Protein AF-A0A0C9SP28-F1 (afdb_monomer)

Sequence (113 aa):
MKYHAARTALVSLSPLLDKEDWGLVLQPLKEEHIKAMKDLFEKETEGRKMLSWIWKTPSVTSNNGSKGNEDLHDSLHTKWCKARAHKLHWEEEVELLDKEQRHILVFLNWQAS

Secondary structure (DSSP, 8-state):
-HHHHHHHHHHHHHHHHT--THHHHS----GGG---HHHHHHHS-TT-----GGG--TTTSSS--TTHHHHHHHHHHHHHHHHHHHHHHHHHHHHHHHHHHHHHHHHHHHHT-

Structure (mmCIF, N/CA/C/O backbone):
data_AF-A0A0C9SP28-F1
#
_entry.id   AF-A0A0C9SP28-F1
#
loop_
_atom_site.group_PDB
_atom_site.id
_atom_site.type_symbol
_atom_site.label_atom_id
_atom_site.label_alt_id
_atom_site.label_comp_id
_atom_site.label_asym_id
_atom_site.label_entity_id
_atom_site.label_seq_id
_atom_site.pdbx_PDB_ins_code
_atom_site.Cartn_x
_atom_site.Cartn_y
_atom_site.Cartn_z
_atom_site.occupancy
_atom_site.B_iso_or_equiv
_atom_site.auth_seq_id
_atom_site.auth_comp_id
_atom_site.auth_asym_id
_atom_site.auth_atom_id
_atom_site.pdbx_PDB_model_num
ATOM 1 N N . MET A 1 1 ? 2.592 -12.314 -3.701 1.00 58.41 1 MET A N 1
ATOM 2 C CA . MET A 1 1 ? 2.005 -13.446 -4.461 1.00 58.41 1 MET A CA 1
ATOM 3 C C . MET A 1 1 ? 1.203 -13.038 -5.703 1.00 58.41 1 MET A C 1
ATOM 5 O O . MET A 1 1 ? 1.448 -13.614 -6.753 1.00 58.41 1 MET A O 1
ATOM 9 N N . LYS A 1 2 ? 0.294 -12.048 -5.650 1.00 78.06 2 LYS A N 1
ATOM 10 C CA . LYS A 1 2 ? -0.620 -11.732 -6.776 1.00 78.06 2 LYS A CA 1
ATOM 11 C C . LYS A 1 2 ? 0.073 -11.329 -8.096 1.00 78.06 2 LYS A C 1
ATOM 13 O O . LYS A 1 2 ? -0.333 -11.795 -9.153 1.00 78.06 2 LYS A O 1
ATOM 18 N N . TYR A 1 3 ? 1.142 -10.528 -8.039 1.00 82.38 3 TYR A N 1
ATOM 19 C CA . TYR A 1 3 ? 1.871 -10.082 -9.240 1.00 82.38 3 TYR A CA 1
ATOM 20 C C . TYR A 1 3 ? 2.559 -11.231 -9.993 1.00 82.38 3 TYR A C 1
ATOM 22 O O . TYR A 1 3 ? 2.436 -11.332 -11.209 1.00 82.38 3 TYR A O 1
ATOM 30 N N . HIS A 1 4 ? 3.253 -12.118 -9.275 1.00 82.19 4 HIS A N 1
ATOM 31 C CA . HIS A 1 4 ? 3.969 -13.239 -9.889 1.00 82.19 4 HIS A CA 1
ATOM 32 C C . HIS A 1 4 ? 3.020 -14.183 -10.623 1.00 82.19 4 HIS A C 1
ATOM 34 O O . HIS A 1 4 ? 3.287 -14.527 -11.765 1.00 82.19 4 HIS A O 1
ATOM 40 N N . ALA A 1 5 ? 1.885 -14.526 -10.009 1.00 84.31 5 ALA A N 1
ATOM 41 C CA . ALA A 1 5 ? 0.875 -15.371 -10.640 1.00 84.31 5 ALA A CA 1
ATOM 42 C C . ALA A 1 5 ? 0.300 -14.731 -11.918 1.00 84.31 5 ALA A C 1
ATOM 44 O O . ALA A 1 5 ? 0.227 -15.385 -12.956 1.00 84.31 5 ALA A O 1
ATOM 45 N N . ALA A 1 6 ? -0.040 -13.438 -11.865 1.00 85.69 6 ALA A N 1
ATOM 46 C CA . ALA A 1 6 ? -0.533 -12.702 -13.029 1.00 85.69 6 ALA A CA 1
ATOM 47 C C . ALA A 1 6 ? 0.518 -12.616 -14.149 1.00 85.69 6 ALA A C 1
ATOM 49 O O . ALA A 1 6 ? 0.189 -12.786 -15.321 1.00 85.69 6 ALA A O 1
ATOM 50 N N . ARG A 1 7 ? 1.794 -12.410 -13.799 1.00 84.94 7 ARG A N 1
ATOM 51 C CA . ARG A 1 7 ? 2.900 -12.406 -14.761 1.00 84.94 7 ARG A CA 1
ATOM 52 C C . ARG A 1 7 ? 3.085 -13.773 -15.411 1.00 84.94 7 ARG A C 1
ATOM 54 O O . ARG A 1 7 ? 3.242 -13.830 -16.621 1.00 84.94 7 ARG A O 1
ATOM 61 N N . THR A 1 8 ? 3.057 -14.856 -14.639 1.00 87.06 8 THR A N 1
ATOM 62 C CA . THR A 1 8 ? 3.174 -16.217 -15.180 1.00 87.06 8 THR A CA 1
ATOM 63 C C . THR A 1 8 ? 2.046 -16.520 -16.163 1.00 87.06 8 THR A C 1
ATOM 65 O O . THR A 1 8 ? 2.312 -17.036 -17.244 1.00 87.06 8 THR A O 1
ATOM 68 N N . ALA A 1 9 ? 0.811 -16.123 -15.839 1.00 88.00 9 ALA A N 1
ATOM 69 C CA . ALA A 1 9 ? -0.314 -16.237 -16.763 1.00 88.00 9 ALA A CA 1
ATOM 70 C C . ALA A 1 9 ? -0.112 -15.385 -18.030 1.00 88.00 9 ALA A C 1
ATOM 72 O O . ALA A 1 9 ? -0.405 -15.839 -19.131 1.00 88.00 9 ALA A O 1
ATOM 73 N N . LEU A 1 10 ? 0.435 -14.171 -17.908 1.00 86.12 10 LEU A N 1
ATOM 74 C CA . LEU A 1 10 ? 0.761 -13.338 -19.069 1.00 86.12 10 LEU A CA 1
ATOM 75 C C . LEU A 1 10 ? 1.850 -13.955 -19.950 1.00 86.12 10 LEU A C 1
ATOM 77 O O . LEU A 1 10 ? 1.698 -13.918 -21.160 1.00 86.12 10 LEU A O 1
ATOM 81 N N . VAL A 1 11 ? 2.890 -14.574 -19.378 1.00 88.12 11 VAL A N 1
ATOM 82 C CA . VAL A 1 11 ? 3.924 -15.291 -20.152 1.00 88.12 11 VAL A CA 1
ATOM 83 C C . VAL A 1 11 ? 3.306 -16.421 -20.978 1.00 88.12 11 VAL A C 1
ATOM 85 O O . VAL A 1 11 ? 3.686 -16.615 -22.128 1.00 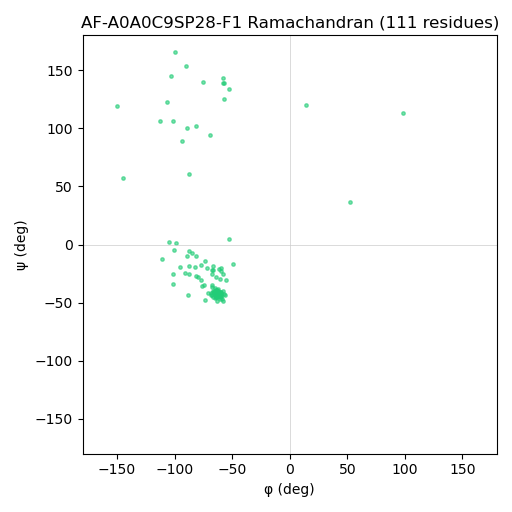88.12 11 VAL A O 1
ATOM 88 N N . SER A 1 12 ? 2.351 -17.168 -20.413 1.00 88.56 12 SER A N 1
ATOM 89 C CA . SER A 1 12 ? 1.712 -18.277 -21.129 1.00 88.56 12 SER A CA 1
ATOM 90 C C . SER A 1 12 ? 0.678 -17.813 -22.155 1.00 88.56 12 SER A C 1
ATOM 92 O O . SER A 1 12 ? 0.464 -18.488 -23.156 1.00 88.56 12 SER A O 1
ATOM 94 N N . LEU A 1 13 ? 0.015 -16.682 -21.902 1.00 88.00 13 LEU A N 1
ATOM 95 C CA . LEU A 1 13 ? -1.053 -16.157 -22.754 1.00 88.00 13 LEU A CA 1
ATOM 96 C C . LEU A 1 13 ? -0.545 -15.190 -23.832 1.00 88.00 13 LEU A C 1
ATOM 98 O O . LEU A 1 13 ? -1.194 -15.046 -24.861 1.00 88.00 13 LEU A O 1
ATOM 102 N N . SER A 1 14 ? 0.604 -14.538 -23.644 1.00 84.81 14 SER A N 1
ATOM 103 C CA . SER A 1 14 ? 1.129 -13.559 -24.597 1.00 84.81 14 SER A CA 1
ATOM 104 C C . SER A 1 14 ? 1.351 -14.069 -26.021 1.00 84.81 14 SER A C 1
ATOM 106 O O . SER A 1 14 ? 0.941 -13.346 -26.928 1.00 84.81 14 SER A O 1
ATOM 108 N N . PRO A 1 15 ? 1.911 -15.278 -26.266 1.00 84.12 15 PRO A N 1
ATOM 109 C CA . PRO A 1 15 ? 2.034 -15.789 -27.633 1.00 84.12 15 PRO A CA 1
ATOM 110 C C . PRO A 1 15 ? 0.672 -16.085 -28.281 1.00 84.12 15 PRO A C 1
ATOM 112 O O . PRO A 1 15 ? 0.583 -16.184 -29.496 1.00 84.12 15 PRO A O 1
ATOM 115 N N . LEU A 1 16 ? -0.396 -16.219 -27.486 1.00 83.94 16 LEU A N 1
ATOM 116 C CA . LEU A 1 16 ? -1.755 -16.456 -27.975 1.00 83.94 16 LEU A CA 1
ATOM 117 C C . LEU A 1 16 ? -2.506 -15.152 -28.289 1.00 83.94 16 LEU A C 1
ATOM 119 O O . LEU A 1 16 ? -3.449 -15.155 -29.074 1.00 83.94 16 LEU A O 1
ATOM 123 N N . LEU A 1 17 ? -2.117 -14.050 -27.641 1.00 80.44 17 LEU A N 1
ATOM 124 C CA . LEU A 1 17 ? -2.742 -12.732 -27.784 1.00 80.44 17 LEU A CA 1
ATOM 125 C C . LEU A 1 17 ? -1.998 -11.793 -28.746 1.00 80.44 17 LEU A C 1
ATOM 127 O O . LEU A 1 17 ? -2.429 -10.649 -28.879 1.00 80.44 17 LEU A O 1
ATOM 131 N N . ASP A 1 18 ? -0.902 -12.244 -29.364 1.00 79.19 18 ASP A N 1
ATOM 132 C CA . ASP A 1 18 ? -0.049 -11.444 -30.262 1.00 79.19 18 ASP A CA 1
ATOM 133 C C . ASP A 1 18 ? 0.396 -10.110 -29.626 1.00 79.19 18 ASP A C 1
ATOM 135 O O . ASP A 1 18 ? 0.431 -9.044 -30.238 1.00 79.19 18 ASP A O 1
ATOM 139 N N . LYS A 1 19 ? 0.662 -10.151 -28.314 1.00 72.56 19 LYS A N 1
ATOM 140 C CA . LYS A 1 19 ? 1.158 -9.012 -27.535 1.00 72.56 19 LYS A CA 1
ATOM 141 C C . LYS A 1 19 ? 2.575 -9.321 -27.093 1.00 72.56 19 LYS A C 1
ATOM 143 O O . LYS A 1 19 ? 2.765 -10.092 -26.155 1.00 72.56 19 LYS A O 1
ATOM 148 N N . GLU A 1 20 ? 3.556 -8.684 -27.716 1.00 71.69 20 GLU A N 1
ATOM 149 C CA . GLU A 1 20 ? 4.979 -8.917 -27.427 1.00 71.69 20 GLU A CA 1
ATOM 150 C C . GLU A 1 20 ? 5.590 -7.821 -26.531 1.00 71.69 20 GLU A C 1
ATOM 152 O O . GLU A 1 20 ? 6.474 -8.088 -25.717 1.00 71.69 20 GLU A O 1
ATOM 157 N N . ASP A 1 21 ? 5.029 -6.608 -26.549 1.00 70.31 21 ASP A N 1
ATOM 158 C CA . ASP A 1 21 ? 5.651 -5.429 -25.920 1.00 70.31 21 ASP A CA 1
ATOM 159 C C . ASP A 1 21 ? 5.441 -5.302 -24.402 1.00 70.31 21 ASP A C 1
ATOM 161 O O . ASP A 1 21 ? 6.069 -4.480 -23.726 1.00 70.31 21 ASP A O 1
ATOM 165 N N . TRP A 1 22 ? 4.569 -6.119 -23.809 1.00 76.94 22 TRP A N 1
ATOM 166 C CA . TRP A 1 22 ? 4.259 -6.033 -22.374 1.00 76.94 22 TRP A CA 1
ATOM 167 C C . TRP A 1 22 ? 5.458 -6.405 -21.486 1.00 76.94 22 TRP A C 1
ATOM 169 O O . TRP A 1 22 ? 5.508 -5.981 -20.329 1.00 76.94 22 TRP A O 1
ATOM 179 N N . GLY A 1 23 ? 6.431 -7.157 -22.015 1.00 73.75 23 GLY A N 1
ATOM 180 C CA . GLY A 1 23 ? 7.654 -7.540 -21.306 1.00 73.75 23 GLY A CA 1
ATOM 181 C C . GLY A 1 23 ? 8.598 -6.368 -21.012 1.00 73.75 23 GLY A C 1
ATOM 182 O O . GLY A 1 23 ? 9.391 -6.447 -20.073 1.00 73.75 23 GLY A O 1
ATOM 183 N N . LEU A 1 24 ? 8.484 -5.266 -21.764 1.00 71.81 24 LEU A N 1
ATOM 184 C CA . LEU A 1 24 ? 9.253 -4.038 -21.537 1.00 71.81 24 LEU A CA 1
ATOM 185 C C . LEU A 1 24 ? 8.710 -3.240 -20.346 1.00 71.81 24 LEU A C 1
ATOM 187 O O . LEU A 1 24 ? 9.478 -2.653 -19.586 1.00 71.81 24 LEU A O 1
ATOM 191 N N . VAL A 1 25 ? 7.386 -3.249 -20.173 1.00 71.56 25 VAL A N 1
ATOM 192 C CA . VAL A 1 25 ? 6.676 -2.486 -19.133 1.00 71.56 25 VAL A CA 1
ATOM 193 C C . VAL A 1 25 ? 6.573 -3.278 -17.835 1.00 71.56 25 VAL A C 1
ATOM 195 O O . VAL A 1 25 ? 6.777 -2.753 -16.744 1.00 71.56 25 VAL A O 1
ATOM 198 N N . LEU A 1 26 ? 6.251 -4.562 -17.941 1.00 77.75 26 LEU A N 1
ATOM 199 C CA . LEU A 1 26 ? 6.173 -5.470 -16.814 1.00 77.75 26 LEU A CA 1
ATOM 200 C C . LEU A 1 26 ? 7.463 -6.288 -16.838 1.00 77.75 26 LEU A C 1
ATOM 202 O O . LEU A 1 26 ? 7.591 -7.192 -17.663 1.00 77.75 26 LEU A O 1
ATOM 206 N N . GLN A 1 27 ? 8.394 -6.026 -15.921 1.00 80.56 27 GLN A N 1
ATOM 207 C CA . GLN A 1 27 ? 9.619 -6.821 -15.759 1.00 80.56 27 GLN A CA 1
ATOM 208 C C . GLN A 1 27 ? 9.493 -7.827 -14.598 1.00 80.56 27 GLN A C 1
ATOM 210 O O . GLN A 1 27 ? 8.567 -7.743 -13.790 1.00 80.56 27 GLN A O 1
ATOM 215 N N . PRO A 1 28 ? 10.384 -8.827 -14.485 1.00 82.06 28 PRO A N 1
ATOM 216 C CA . PRO A 1 28 ? 10.404 -9.712 -13.325 1.00 82.06 28 PRO A CA 1
ATOM 217 C C . PRO A 1 28 ? 10.576 -8.926 -12.014 1.00 82.06 28 PRO A C 1
ATOM 219 O O . PRO A 1 28 ? 11.523 -8.153 -11.834 1.00 82.06 28 PRO A O 1
ATOM 222 N N . LEU A 1 29 ? 9.649 -9.133 -11.077 1.00 80.44 29 LEU A N 1
ATOM 223 C CA . LEU A 1 29 ? 9.728 -8.543 -9.746 1.00 80.44 29 LEU A CA 1
ATOM 224 C C . LEU A 1 29 ? 10.661 -9.399 -8.893 1.00 80.44 29 LEU A C 1
ATOM 226 O O . LEU A 1 29 ? 10.287 -10.476 -8.448 1.00 80.44 29 LEU A O 1
ATOM 230 N N . LYS A 1 30 ? 11.893 -8.946 -8.699 1.00 78.12 30 LYS A N 1
ATOM 231 C CA . LYS A 1 30 ? 12.805 -9.533 -7.724 1.00 78.12 30 LYS A CA 1
ATOM 232 C C . LYS A 1 30 ? 12.630 -8.820 -6.389 1.00 78.12 30 LYS A C 1
ATOM 234 O O . LYS A 1 30 ? 12.268 -7.646 -6.360 1.00 78.12 30 LYS A O 1
ATOM 239 N N . GLU A 1 31 ? 12.930 -9.506 -5.296 1.00 69.38 31 GLU A N 1
ATOM 240 C CA . GLU A 1 31 ? 12.810 -8.950 -3.943 1.00 69.38 31 GLU A CA 1
ATOM 241 C C . GLU A 1 31 ? 13.711 -7.722 -3.739 1.00 69.38 31 GLU A C 1
ATOM 243 O O . GLU A 1 31 ? 13.325 -6.759 -3.086 1.00 69.38 31 GLU A O 1
ATOM 248 N N . GLU A 1 32 ? 14.845 -7.674 -4.444 1.00 67.81 32 GLU A N 1
ATOM 249 C CA . GLU A 1 32 ? 15.740 -6.512 -4.495 1.00 67.81 32 GLU A CA 1
ATOM 250 C C . GLU A 1 32 ? 15.105 -5.238 -5.080 1.00 67.81 32 GLU A C 1
ATOM 252 O O . GLU A 1 32 ? 15.599 -4.144 -4.807 1.00 67.81 32 GLU A O 1
ATOM 257 N N . HIS A 1 33 ? 14.024 -5.367 -5.859 1.00 69.31 33 HIS A N 1
ATOM 258 C CA . HIS A 1 33 ? 13.264 -4.245 -6.418 1.00 69.31 33 HIS A CA 1
ATOM 259 C C . HIS A 1 33 ? 12.167 -3.747 -5.468 1.00 69.31 33 HIS A C 1
ATOM 261 O O . HIS A 1 33 ? 11.679 -2.630 -5.630 1.00 69.31 33 HIS A O 1
ATOM 267 N N . ILE A 1 34 ? 11.772 -4.556 -4.479 1.00 68.81 34 ILE A N 1
ATOM 268 C CA . ILE A 1 34 ? 10.788 -4.192 -3.452 1.00 68.81 34 ILE A CA 1
ATOM 269 C C . ILE A 1 34 ? 11.536 -3.515 -2.303 1.00 68.81 34 ILE A C 1
ATOM 271 O O . ILE A 1 34 ? 11.566 -3.988 -1.171 1.00 68.81 34 ILE A O 1
ATOM 275 N N . LYS A 1 35 ? 12.197 -2.405 -2.612 1.00 67.38 35 LYS A N 1
ATOM 276 C CA . LYS A 1 35 ? 12.835 -1.562 -1.605 1.00 67.38 35 LYS A CA 1
ATOM 277 C C . LYS A 1 35 ? 11.980 -0.339 -1.365 1.00 67.38 35 LYS A C 1
ATOM 279 O O . LYS A 1 35 ? 11.355 0.186 -2.293 1.00 67.38 35 LYS A O 1
ATOM 284 N N . ALA A 1 36 ? 11.956 0.116 -0.115 1.00 59.16 36 ALA A N 1
ATOM 285 C CA . ALA A 1 36 ? 11.394 1.419 0.168 1.00 59.16 36 ALA A CA 1
ATOM 286 C C . ALA A 1 36 ? 12.176 2.446 -0.654 1.00 59.16 36 ALA A C 1
ATOM 288 O O . ALA A 1 36 ? 13.397 2.366 -0.769 1.00 59.16 36 ALA A O 1
ATOM 289 N N . MET A 1 37 ? 11.475 3.415 -1.233 1.00 55.41 37 MET A N 1
ATOM 290 C CA . MET A 1 37 ? 12.104 4.458 -2.044 1.00 55.41 37 MET A CA 1
ATOM 291 C C . MET A 1 37 ? 13.211 5.195 -1.259 1.00 55.41 37 MET A C 1
ATOM 293 O O . MET A 1 37 ? 14.233 5.559 -1.828 1.00 55.41 37 MET A O 1
ATOM 297 N N . LYS A 1 38 ? 13.063 5.289 0.070 1.00 55.56 38 LYS A N 1
ATOM 298 C CA . LYS A 1 38 ? 14.072 5.785 1.017 1.00 55.56 38 LYS A CA 1
ATOM 299 C C . LYS A 1 38 ? 15.400 5.004 0.978 1.00 55.56 38 LYS A C 1
ATOM 301 O O . LYS A 1 38 ? 16.459 5.623 0.991 1.00 55.56 38 LYS A O 1
ATOM 306 N N . ASP A 1 39 ? 15.357 3.679 0.842 1.00 55.62 39 ASP A N 1
ATOM 307 C CA . ASP A 1 39 ? 16.552 2.819 0.829 1.00 55.62 39 ASP A CA 1
ATOM 308 C C . ASP A 1 39 ? 17.374 2.964 -0.462 1.00 55.62 39 ASP A C 1
ATOM 310 O O . ASP A 1 39 ? 18.552 2.604 -0.486 1.00 55.62 39 ASP A O 1
ATOM 314 N N . LEU A 1 40 ? 16.768 3.479 -1.542 1.00 55.91 40 LEU A N 1
ATOM 315 C CA . LEU A 1 40 ? 17.493 3.851 -2.762 1.00 55.91 40 LEU A CA 1
ATOM 316 C C . LEU A 1 40 ? 18.282 5.151 -2.578 1.00 55.91 40 LEU A C 1
ATOM 318 O O . LEU A 1 40 ? 19.372 5.286 -3.124 1.00 55.91 40 LEU A O 1
ATOM 322 N N . PHE A 1 41 ? 17.750 6.094 -1.800 1.00 52.47 41 PHE A N 1
ATOM 323 C CA . PHE A 1 41 ? 18.384 7.394 -1.584 1.00 52.47 41 PHE A CA 1
ATOM 324 C C . PHE A 1 41 ? 19.516 7.356 -0.554 1.00 52.47 41 PHE A C 1
ATOM 326 O O . PHE A 1 41 ? 20.440 8.154 -0.656 1.00 52.47 41 PHE A O 1
ATOM 333 N N . GLU A 1 42 ? 19.482 6.433 0.410 1.00 52.12 42 GLU A N 1
ATOM 334 C CA . GLU A 1 42 ? 20.515 6.347 1.455 1.00 52.12 42 GLU A CA 1
ATOM 335 C C . GLU A 1 42 ? 21.783 5.589 1.021 1.00 52.12 42 GLU A C 1
ATOM 337 O O . GLU A 1 42 ? 22.829 5.752 1.646 1.00 52.12 42 GLU A O 1
ATOM 342 N N . LYS A 1 43 ? 21.721 4.757 -0.030 1.00 52.44 43 LYS A N 1
ATOM 343 C CA . LYS A 1 43 ? 22.834 3.865 -0.418 1.00 52.44 43 LYS A CA 1
ATOM 344 C C . LYS A 1 43 ? 23.551 4.213 -1.723 1.00 52.44 43 LYS A C 1
ATOM 346 O O . LYS A 1 43 ? 24.623 3.659 -1.957 1.00 52.44 43 LYS A O 1
ATOM 351 N N . GLU A 1 44 ? 23.016 5.099 -2.561 1.00 51.62 44 GLU A N 1
ATOM 352 C CA . GLU A 1 44 ? 23.632 5.435 -3.852 1.00 51.62 44 GLU A CA 1
ATOM 353 C C . GLU A 1 44 ? 24.274 6.827 -3.834 1.00 51.62 44 GLU A C 1
ATOM 355 O O . GLU A 1 44 ? 23.630 7.840 -3.567 1.00 51.62 44 GLU A O 1
ATOM 360 N N . THR A 1 45 ? 25.576 6.865 -4.133 1.00 48.78 45 THR A N 1
ATOM 361 C CA . THR A 1 45 ? 26.377 8.083 -4.295 1.00 48.78 45 THR A CA 1
ATOM 362 C C . THR A 1 45 ? 25.745 8.969 -5.373 1.00 48.78 45 THR A C 1
ATOM 364 O O . THR A 1 45 ? 25.301 8.470 -6.408 1.00 48.78 45 THR A O 1
ATOM 367 N N . GLU A 1 46 ? 25.718 10.281 -5.137 1.00 51.81 46 GLU A N 1
ATOM 368 C CA . GLU A 1 46 ? 24.870 11.294 -5.795 1.00 51.81 46 GLU A CA 1
ATOM 369 C C . GLU A 1 46 ? 24.835 11.286 -7.341 1.00 51.81 46 GLU A C 1
ATOM 371 O O . GLU A 1 46 ? 23.904 11.830 -7.929 1.00 51.81 46 GLU A O 1
ATOM 376 N N . GLY A 1 47 ? 25.786 10.631 -8.016 1.00 47.75 47 GLY A N 1
ATOM 377 C CA . GLY A 1 47 ? 25.853 10.524 -9.476 1.00 47.75 47 GLY A CA 1
ATOM 378 C C . GLY A 1 47 ? 25.116 9.341 -10.123 1.00 47.75 47 GLY A C 1
ATOM 379 O O . GLY A 1 47 ? 25.017 9.311 -11.349 1.00 47.75 47 GLY A O 1
ATOM 380 N N . ARG A 1 48 ? 24.612 8.347 -9.371 1.00 50.34 48 ARG A N 1
ATOM 381 C CA . ARG A 1 48 ? 24.011 7.139 -9.979 1.00 50.34 48 ARG A CA 1
ATOM 382 C C . ARG A 1 48 ? 22.820 6.587 -9.195 1.00 50.34 48 ARG A C 1
ATOM 384 O O . ARG A 1 48 ? 22.810 5.423 -8.826 1.00 50.34 48 ARG A O 1
ATOM 391 N N . LYS A 1 49 ? 21.803 7.424 -8.983 1.00 56.19 49 LYS A N 1
ATOM 392 C CA . LYS A 1 49 ? 20.505 7.012 -8.426 1.00 56.19 49 LYS A CA 1
ATOM 393 C C . LYS A 1 49 ? 19.753 6.139 -9.447 1.00 56.19 49 LYS A C 1
ATOM 395 O O . LYS A 1 49 ? 19.094 6.668 -10.345 1.00 56.19 49 LYS A O 1
ATOM 400 N N . MET A 1 50 ? 19.865 4.813 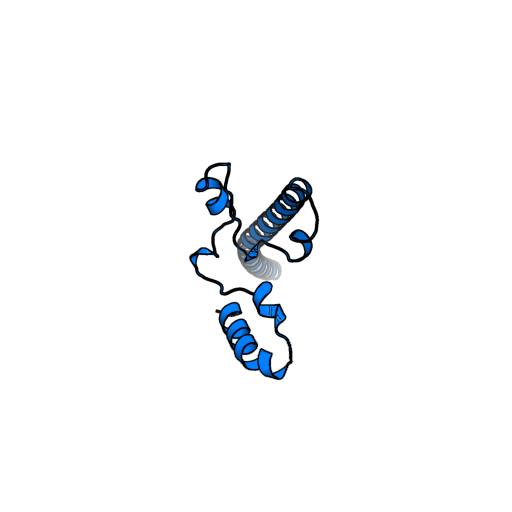-9.385 1.00 55.53 50 MET A N 1
ATOM 401 C CA . MET A 1 50 ? 19.132 3.900 -10.269 1.00 55.53 50 MET A CA 1
ATOM 402 C C . MET A 1 50 ? 17.825 3.460 -9.610 1.00 55.53 50 MET A C 1
ATOM 404 O O . MET A 1 50 ? 17.730 2.416 -8.969 1.00 55.53 50 MET A O 1
ATOM 408 N N . LEU A 1 51 ? 16.769 4.248 -9.838 1.00 62.31 51 LEU A N 1
ATOM 409 C CA . LEU A 1 51 ? 15.406 3.889 -9.447 1.00 62.31 51 LEU A CA 1
ATOM 410 C C . LEU A 1 51 ? 15.016 2.507 -9.990 1.00 62.31 51 LEU A C 1
ATOM 412 O O . LEU A 1 51 ? 15.232 2.199 -11.168 1.00 62.31 51 LEU A O 1
ATOM 416 N N . SER A 1 52 ? 14.415 1.678 -9.130 1.00 67.25 52 SER A N 1
ATOM 417 C CA . SER A 1 52 ? 13.872 0.377 -9.537 1.00 67.25 52 SER A CA 1
ATOM 418 C C . SER A 1 52 ? 12.829 0.569 -10.639 1.00 67.25 52 SER A C 1
ATOM 420 O O . SER A 1 52 ? 12.068 1.534 -10.622 1.00 67.25 52 SER A O 1
ATOM 422 N N . TRP A 1 53 ? 12.775 -0.353 -11.603 1.00 71.31 53 TRP A N 1
ATOM 423 C CA . TRP A 1 53 ? 11.906 -0.241 -12.784 1.00 71.31 53 TRP A CA 1
ATOM 424 C C . TRP A 1 53 ? 10.416 -0.094 -12.443 1.00 71.31 53 TRP A C 1
ATOM 426 O O . TRP A 1 53 ? 9.688 0.528 -13.205 1.00 71.31 53 TRP A O 1
ATOM 436 N N . ILE A 1 54 ? 9.977 -0.584 -11.277 1.00 72.75 54 ILE A N 1
ATOM 437 C CA . ILE A 1 54 ? 8.604 -0.412 -10.772 1.00 72.75 54 ILE A CA 1
ATOM 438 C C . ILE A 1 54 ? 8.206 1.064 -10.599 1.00 72.75 54 ILE A C 1
ATOM 440 O O . ILE A 1 54 ? 7.022 1.382 -10.569 1.00 72.75 54 ILE A O 1
ATOM 444 N N . TRP A 1 55 ? 9.194 1.956 -10.503 1.00 70.25 55 TRP A N 1
ATOM 445 C CA . TRP A 1 55 ? 9.024 3.403 -10.397 1.00 70.25 55 TRP A CA 1
ATOM 446 C C . TRP A 1 55 ? 9.251 4.127 -11.732 1.00 70.25 55 TRP A C 1
ATOM 448 O O . TRP A 1 55 ? 9.042 5.334 -11.816 1.00 70.25 55 TRP A O 1
ATOM 458 N N . LYS A 1 56 ? 9.665 3.412 -12.787 1.00 64.88 56 LYS A N 1
ATOM 459 C CA . LYS A 1 56 ? 9.844 3.965 -14.134 1.00 64.88 56 LYS A CA 1
ATOM 460 C C . LYS A 1 56 ? 8.522 3.841 -14.888 1.00 64.88 56 LYS A C 1
ATOM 462 O O . LYS A 1 56 ? 8.171 2.770 -15.372 1.00 64.88 56 LYS A O 1
ATOM 467 N N . THR A 1 57 ? 7.763 4.929 -14.977 1.00 54.84 57 THR A N 1
ATOM 468 C CA . THR A 1 57 ? 6.541 4.952 -15.790 1.00 54.84 57 THR A CA 1
ATOM 469 C C . THR A 1 57 ? 6.895 5.050 -17.287 1.00 54.84 57 THR A C 1
ATOM 471 O O . THR A 1 57 ? 7.788 5.817 -17.649 1.00 54.84 57 THR A O 1
ATOM 474 N N . PRO A 1 58 ? 6.200 4.331 -18.196 1.00 54.28 58 PRO A N 1
ATOM 475 C CA . PRO A 1 58 ? 6.504 4.348 -19.637 1.00 54.28 58 PRO A CA 1
ATOM 476 C C . PRO A 1 58 ? 6.412 5.735 -20.295 1.00 54.28 58 PRO A C 1
ATOM 478 O O . PRO A 1 58 ? 7.047 5.985 -21.313 1.00 54.28 58 PRO A O 1
ATOM 481 N N . SER A 1 59 ? 5.651 6.663 -19.704 1.00 49.59 59 SER A N 1
ATOM 482 C CA . SER A 1 59 ? 5.511 8.033 -20.215 1.00 49.59 59 SER A CA 1
ATOM 483 C C . SER A 1 59 ? 6.751 8.909 -19.984 1.00 49.59 59 SER A C 1
ATOM 485 O O . SER A 1 59 ? 6.848 9.982 -20.571 1.00 49.59 59 SER A O 1
ATOM 487 N N . VAL A 1 60 ? 7.682 8.479 -19.126 1.00 48.19 60 VAL A N 1
ATOM 488 C CA . VAL A 1 60 ? 8.839 9.271 -18.668 1.00 48.19 60 VAL A CA 1
ATOM 489 C C . VAL A 1 60 ? 10.104 9.000 -19.490 1.00 48.19 60 VAL A C 1
ATOM 491 O O . VAL A 1 60 ? 11.013 9.824 -19.526 1.00 48.19 60 VAL A O 1
ATOM 494 N N . THR A 1 61 ? 10.179 7.881 -20.213 1.00 48.06 61 THR A N 1
ATOM 495 C CA . THR A 1 61 ? 11.378 7.523 -20.992 1.00 48.06 61 THR A CA 1
ATOM 496 C C . THR A 1 61 ? 11.406 8.103 -22.406 1.00 48.06 61 THR A C 1
ATOM 498 O O . THR A 1 61 ? 12.415 7.944 -23.086 1.00 48.06 61 THR A O 1
ATOM 501 N N . SER A 1 62 ? 10.339 8.773 -22.862 1.00 44.91 62 SER A N 1
ATOM 502 C CA . SER A 1 62 ? 10.213 9.200 -24.265 1.00 44.91 62 SER A CA 1
ATOM 503 C C . SER A 1 62 ? 10.440 10.692 -24.538 1.00 44.91 62 SER A C 1
ATOM 505 O O . SER A 1 62 ? 10.316 11.089 -25.694 1.00 44.91 62 SER A O 1
ATOM 507 N N . ASN A 1 63 ? 10.772 11.544 -23.561 1.00 40.00 63 ASN A N 1
ATOM 508 C CA . ASN A 1 63 ? 11.058 12.941 -23.898 1.00 40.00 63 ASN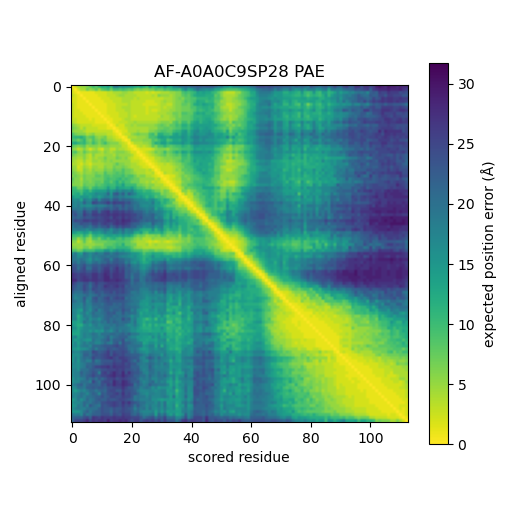 A CA 1
ATOM 509 C C . ASN A 1 63 ? 12.071 13.613 -22.962 1.00 40.00 63 ASN A 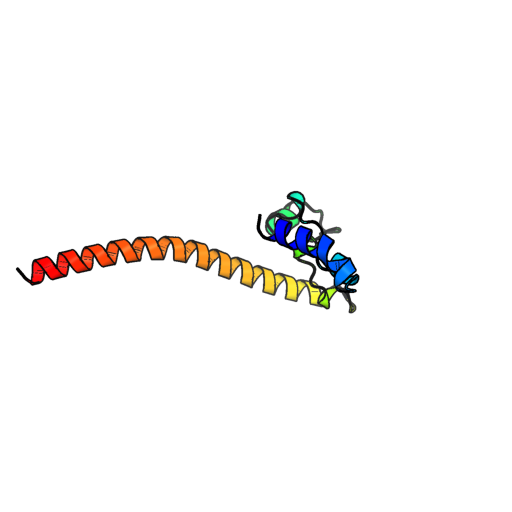C 1
ATOM 511 O O . ASN A 1 63 ? 11.856 13.713 -21.760 1.00 40.00 63 ASN A O 1
ATOM 515 N N . ASN A 1 64 ? 13.175 14.045 -23.570 1.00 45.72 64 ASN A N 1
ATOM 516 C CA . ASN A 1 64 ?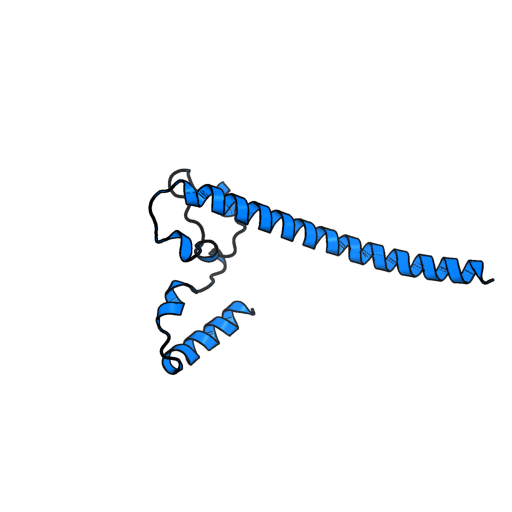 14.122 15.093 -23.186 1.00 45.72 64 ASN A CA 1
ATOM 517 C C . ASN A 1 64 ? 14.084 15.658 -21.750 1.00 45.72 64 ASN A C 1
ATOM 519 O O . ASN A 1 64 ? 13.179 16.395 -21.372 1.00 45.72 64 ASN A O 1
ATOM 523 N N . GLY A 1 65 ? 15.218 15.503 -21.055 1.00 45.28 65 GLY A N 1
ATOM 524 C CA . GLY A 1 65 ? 15.707 16.480 -20.077 1.00 45.28 65 GLY A CA 1
ATOM 525 C C . GLY A 1 65 ? 15.392 16.160 -18.617 1.00 45.28 65 GLY A C 1
ATOM 526 O O . GLY A 1 65 ? 14.255 16.251 -18.170 1.00 45.28 65 GLY A O 1
ATOM 527 N N . SER A 1 66 ? 16.447 15.874 -17.851 1.00 50.41 66 SER A N 1
ATOM 528 C CA . SER A 1 66 ? 16.487 15.456 -16.439 1.00 50.41 66 SER A CA 1
ATOM 529 C C . SER A 1 66 ? 15.743 16.310 -15.398 1.00 50.41 66 SER A C 1
ATOM 531 O O . SER A 1 66 ? 15.860 16.005 -14.220 1.00 50.41 66 SER A O 1
ATOM 533 N N . LYS A 1 67 ? 14.993 17.355 -15.766 1.00 47.00 67 LYS A N 1
ATOM 534 C CA . LYS A 1 67 ? 14.383 18.290 -14.804 1.00 47.00 67 LYS A CA 1
ATOM 535 C C . LYS A 1 67 ? 12.892 18.043 -14.541 1.00 47.00 67 LYS A C 1
ATOM 537 O O . LYS A 1 67 ? 12.453 18.195 -13.415 1.00 47.00 67 LYS A O 1
ATOM 542 N N . GLY A 1 68 ? 12.122 17.592 -15.536 1.00 47.38 68 GLY A N 1
ATOM 543 C CA . GLY A 1 68 ? 10.687 17.297 -15.355 1.00 47.38 68 GLY A CA 1
ATOM 544 C C . GLY A 1 68 ? 10.398 15.970 -14.637 1.00 47.38 68 GLY A C 1
ATOM 545 O O . GLY A 1 68 ? 9.300 15.753 -14.127 1.00 47.38 68 GLY A O 1
ATOM 546 N N . ASN A 1 69 ? 11.390 15.080 -14.582 1.00 52.97 69 ASN A N 1
ATOM 547 C CA . ASN A 1 69 ? 11.244 13.745 -14.003 1.00 52.97 69 ASN A CA 1
ATOM 548 C C . ASN A 1 69 ? 11.362 13.751 -12.473 1.00 52.97 69 ASN A C 1
ATOM 550 O O . ASN A 1 69 ? 10.768 12.894 -11.825 1.00 52.97 69 ASN A O 1
ATOM 554 N N . GLU A 1 70 ? 12.093 14.714 -11.905 1.00 54.66 70 GLU A N 1
ATOM 555 C CA . GLU A 1 70 ? 12.305 14.851 -10.458 1.00 54.66 70 GLU A CA 1
ATOM 556 C C . GLU A 1 70 ? 11.035 15.363 -9.757 1.00 54.66 70 GLU A C 1
ATOM 558 O O . GLU A 1 70 ? 10.539 14.712 -8.840 1.00 54.66 70 GLU A O 1
ATOM 563 N N . ASP A 1 71 ? 10.402 16.416 -10.287 1.00 55.41 71 ASP A N 1
ATOM 564 C CA . ASP A 1 71 ? 9.154 16.970 -9.736 1.00 55.41 71 ASP A CA 1
ATOM 565 C C . ASP A 1 71 ? 7.984 15.966 -9.790 1.00 55.41 71 ASP A C 1
ATOM 567 O O . ASP A 1 71 ? 7.178 15.849 -8.859 1.00 55.41 71 ASP A O 1
ATOM 571 N N . LEU A 1 72 ? 7.884 15.192 -10.879 1.00 59.41 72 LEU A N 1
ATOM 572 C CA . LEU A 1 72 ? 6.868 14.146 -11.007 1.00 59.41 72 LEU A CA 1
ATOM 573 C C . LEU A 1 72 ? 7.115 13.008 -10.006 1.00 59.41 72 LEU A C 1
ATOM 575 O O . LEU A 1 72 ? 6.163 12.509 -9.395 1.00 59.41 72 LEU A O 1
ATOM 579 N N . HIS A 1 73 ? 8.378 12.627 -9.816 1.00 63.94 73 HIS A N 1
ATOM 580 C CA . HIS A 1 73 ? 8.791 11.599 -8.870 1.00 63.94 73 HIS A CA 1
ATOM 581 C C . HIS A 1 73 ? 8.487 12.010 -7.422 1.00 63.94 73 HIS A C 1
ATOM 583 O O . HIS A 1 73 ? 7.882 11.234 -6.676 1.00 63.94 73 HIS A O 1
ATOM 589 N N . ASP A 1 74 ? 8.778 13.256 -7.055 1.00 64.56 74 ASP A N 1
ATOM 590 C CA . ASP A 1 74 ? 8.473 13.813 -5.735 1.00 64.56 74 ASP A CA 1
ATOM 591 C C . ASP A 1 74 ? 6.968 13.908 -5.470 1.00 64.56 74 ASP A C 1
ATOM 593 O O . ASP A 1 74 ? 6.488 13.601 -4.369 1.00 64.56 74 ASP A O 1
ATOM 597 N N . SER A 1 75 ? 6.183 14.245 -6.495 1.00 69.56 75 SER A N 1
ATOM 598 C CA . SER A 1 75 ? 4.723 14.253 -6.387 1.00 69.56 75 SER A CA 1
ATOM 599 C C . SER A 1 75 ? 4.151 12.850 -6.131 1.00 69.56 75 SER A C 1
ATOM 601 O O . SER A 1 75 ? 3.220 12.691 -5.333 1.00 69.56 75 SER A O 1
ATOM 603 N N . LEU A 1 76 ? 4.716 11.815 -6.766 1.00 75.38 76 LEU A N 1
ATOM 604 C CA . LEU A 1 76 ? 4.304 10.424 -6.581 1.00 75.38 76 LEU A CA 1
ATOM 605 C C . LEU A 1 76 ? 4.728 9.906 -5.204 1.00 75.38 76 LEU A C 1
ATOM 607 O O . LEU A 1 76 ? 3.927 9.268 -4.519 1.00 75.38 76 LEU A O 1
ATOM 611 N N . HIS A 1 77 ? 5.945 10.239 -4.773 1.00 68.25 77 HIS A N 1
ATOM 612 C CA . HIS A 1 77 ? 6.459 9.903 -3.450 1.00 68.25 77 HIS A CA 1
ATOM 613 C C . HIS A 1 77 ? 5.577 10.500 -2.348 1.00 68.25 77 HIS A C 1
ATOM 615 O O . HIS A 1 77 ? 5.132 9.789 -1.446 1.00 68.25 77 HIS A O 1
ATOM 621 N N . THR A 1 78 ? 5.216 11.778 -2.483 1.00 70.69 78 THR A N 1
ATOM 622 C CA . THR A 1 78 ? 4.315 12.465 -1.551 1.00 70.69 78 THR A CA 1
ATOM 623 C C . THR A 1 78 ? 2.949 11.781 -1.489 1.00 70.69 78 THR A C 1
ATOM 625 O O . THR A 1 78 ? 2.408 11.566 -0.403 1.00 70.69 78 THR A O 1
ATOM 628 N N . LYS A 1 79 ? 2.382 11.398 -2.640 1.00 78.50 79 LYS A N 1
ATOM 629 C CA . LYS A 1 79 ? 1.094 10.690 -2.703 1.00 78.50 79 LYS A CA 1
ATOM 630 C C . LYS A 1 79 ? 1.163 9.310 -2.050 1.00 78.50 79 LYS A C 1
ATOM 632 O O . LYS A 1 79 ? 0.251 8.957 -1.306 1.00 78.50 79 LYS A O 1
ATOM 637 N N . TRP A 1 80 ? 2.234 8.551 -2.276 1.00 79.50 80 TRP A N 1
ATOM 638 C CA . TRP A 1 80 ? 2.416 7.235 -1.662 1.00 79.50 80 TRP A CA 1
ATOM 639 C C . TRP A 1 80 ? 2.604 7.328 -0.146 1.00 79.50 80 TRP A C 1
ATOM 641 O O . TRP A 1 80 ? 1.934 6.611 0.594 1.00 79.50 80 TRP A O 1
ATOM 651 N N . CYS A 1 81 ? 3.442 8.253 0.329 1.00 80.88 81 CYS A N 1
ATOM 652 C CA . CYS A 1 81 ? 3.637 8.492 1.758 1.00 80.88 81 CYS A CA 1
ATOM 653 C C . CYS A 1 81 ? 2.328 8.895 2.447 1.00 80.88 81 CYS A C 1
ATOM 655 O O . CYS A 1 81 ? 2.013 8.349 3.501 1.00 80.88 81 CYS A O 1
ATOM 657 N N . LYS A 1 82 ? 1.520 9.765 1.824 1.00 79.06 82 LYS A N 1
ATOM 658 C CA .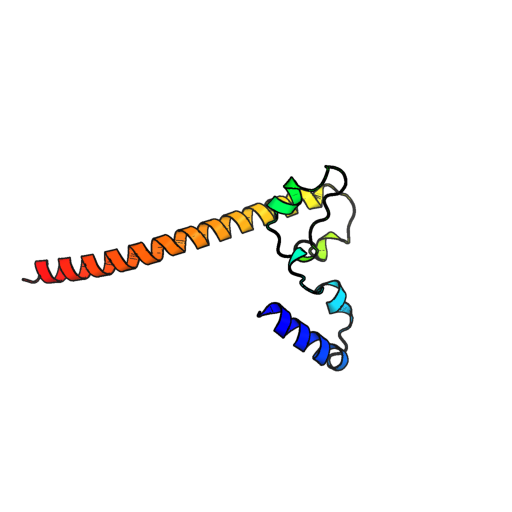 LYS A 1 82 ? 0.186 10.133 2.329 1.00 79.06 82 LYS A CA 1
ATOM 659 C C . LYS A 1 82 ? -0.772 8.943 2.364 1.00 79.06 82 LYS A C 1
ATOM 661 O O . LYS A 1 82 ? -1.383 8.694 3.395 1.00 79.06 82 LYS A O 1
ATOM 666 N N . ALA A 1 83 ? -0.872 8.176 1.277 1.00 77.56 83 ALA A N 1
ATOM 667 C CA . ALA A 1 83 ? -1.744 7.002 1.219 1.00 77.56 83 ALA A CA 1
ATOM 668 C C . ALA A 1 83 ? -1.339 5.928 2.243 1.00 77.56 83 ALA A C 1
ATOM 670 O O . ALA A 1 83 ? -2.193 5.307 2.870 1.00 77.56 83 ALA A O 1
ATOM 671 N N . ARG A 1 84 ? -0.032 5.729 2.449 1.00 81.31 84 ARG A N 1
ATOM 672 C CA . ARG A 1 84 ? 0.495 4.806 3.456 1.00 81.31 84 ARG A CA 1
ATOM 673 C C . ARG A 1 84 ? 0.232 5.300 4.877 1.00 81.31 84 ARG A C 1
ATOM 675 O O . ARG A 1 84 ? -0.174 4.495 5.706 1.00 81.31 84 ARG A O 1
ATOM 682 N N . ALA A 1 85 ? 0.439 6.588 5.148 1.00 81.12 85 ALA A N 1
ATOM 683 C CA . ALA A 1 85 ? 0.122 7.188 6.441 1.00 81.12 85 ALA A CA 1
ATOM 684 C C . ALA A 1 85 ? -1.377 7.072 6.755 1.00 81.12 85 ALA A C 1
ATOM 686 O O . ALA A 1 85 ? -1.729 6.637 7.842 1.00 81.12 85 ALA A O 1
ATOM 687 N N . HIS A 1 86 ? -2.250 7.351 5.781 1.00 83.00 86 HIS A N 1
ATOM 688 C CA . HIS A 1 86 ? -3.692 7.139 5.928 1.00 83.00 86 HIS A CA 1
ATOM 689 C C 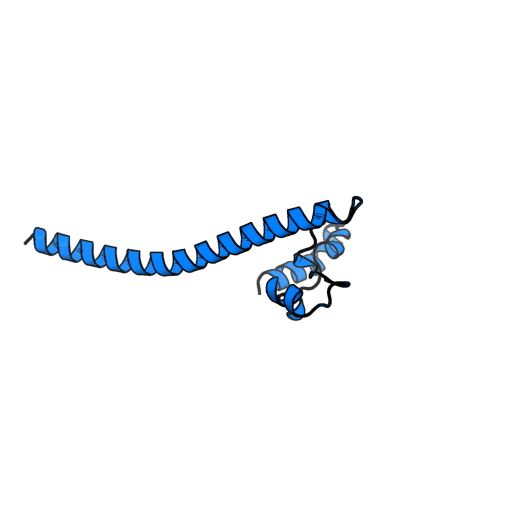. HIS A 1 86 ? -4.040 5.675 6.180 1.00 83.00 86 HIS A C 1
ATOM 691 O O . HIS A 1 86 ? -4.844 5.402 7.055 1.00 83.00 86 HIS A O 1
ATOM 697 N N . LYS A 1 87 ? -3.421 4.724 5.467 1.00 85.25 87 LYS A N 1
ATOM 698 C CA . LYS A 1 87 ? -3.636 3.293 5.727 1.00 85.25 87 LYS A CA 1
ATOM 699 C C . LYS A 1 87 ? -3.283 2.925 7.170 1.00 85.25 87 LYS A C 1
ATOM 701 O O . LYS A 1 87 ? -4.069 2.249 7.814 1.00 85.25 87 LYS A O 1
ATOM 706 N N . LEU A 1 88 ? -2.112 3.352 7.646 1.00 81.25 88 LEU A N 1
ATOM 707 C CA . LEU A 1 88 ? -1.656 3.066 9.010 1.00 81.25 88 LEU A CA 1
ATOM 708 C C . LEU A 1 88 ? -2.575 3.711 10.055 1.00 81.25 88 LEU A C 1
ATOM 710 O O . LEU A 1 88 ? -2.931 3.068 11.031 1.00 81.25 88 LEU A O 1
ATOM 714 N N . HIS A 1 89 ? -3.007 4.949 9.822 1.00 82.25 89 HIS A N 1
ATOM 715 C CA . HIS A 1 89 ? -3.919 5.639 10.730 1.00 82.25 89 HIS A CA 1
ATOM 716 C C . HIS A 1 89 ? -5.321 5.017 10.741 1.00 82.25 89 HIS A C 1
ATOM 718 O O . HIS A 1 89 ? -5.902 4.823 11.802 1.00 82.25 89 HIS A O 1
ATOM 724 N N . TRP A 1 90 ? -5.848 4.639 9.573 1.00 87.19 90 TRP A N 1
ATOM 725 C CA . TRP A 1 90 ? -7.146 3.973 9.476 1.00 87.19 90 TRP A CA 1
ATOM 726 C C . TRP A 1 90 ? -7.160 2.602 10.149 1.00 87.19 90 TRP A C 1
ATOM 728 O O . TRP A 1 90 ? -8.214 2.183 10.611 1.00 87.19 90 TRP A O 1
ATOM 738 N N . GLU A 1 91 ? -6.025 1.906 10.241 1.00 84.38 91 GLU A N 1
ATOM 739 C CA . GLU A 1 91 ? -5.939 0.668 11.024 1.00 84.38 91 GLU A CA 1
ATOM 740 C C . GLU A 1 91 ? -6.194 0.933 12.519 1.00 84.38 91 GLU A C 1
ATOM 742 O O . GLU A 1 91 ? -6.998 0.230 13.129 1.00 84.38 91 GLU A O 1
ATOM 747 N N . GLU A 1 92 ? -5.609 1.990 13.088 1.00 83.00 92 GLU A N 1
ATOM 748 C CA . GLU A 1 92 ? -5.861 2.404 14.478 1.00 83.00 92 GLU A CA 1
ATOM 749 C C . GLU A 1 92 ? -7.301 2.909 14.679 1.00 83.00 92 GLU A C 1
ATOM 751 O O . GLU A 1 92 ? -7.953 2.596 15.677 1.00 83.00 92 GLU A O 1
ATOM 756 N N . GLU A 1 93 ? -7.827 3.669 13.718 1.00 88.06 93 GLU A N 1
ATOM 757 C CA . GLU A 1 93 ? -9.170 4.250 13.790 1.00 88.06 93 GLU A CA 1
ATOM 758 C C . GLU A 1 93 ? -10.271 3.180 13.726 1.00 88.06 93 GLU A C 1
ATOM 760 O O . GLU A 1 93 ? -11.276 3.283 14.429 1.00 88.06 93 GLU A O 1
ATOM 765 N N . VAL A 1 94 ? -10.062 2.105 12.957 1.00 90.62 94 VAL A N 1
ATOM 766 C CA . VAL A 1 94 ? -10.971 0.947 12.928 1.00 90.62 94 VAL A CA 1
ATOM 767 C C . VAL A 1 94 ? -11.044 0.264 14.296 1.00 90.62 94 VAL A C 1
ATOM 769 O O . VAL A 1 94 ? -12.138 -0.085 14.745 1.00 90.62 94 VAL A O 1
ATOM 772 N N . GLU A 1 95 ? -9.915 0.106 14.991 1.00 91.38 95 GLU A N 1
ATOM 773 C CA . GLU A 1 95 ? -9.905 -0.468 16.343 1.00 91.38 95 GLU A CA 1
ATOM 774 C C . GLU A 1 95 ? -10.584 0.438 17.378 1.00 91.38 95 GLU A C 1
ATOM 776 O O . GLU A 1 95 ? -11.238 -0.052 18.303 1.00 91.38 95 GLU A O 1
ATOM 781 N N . LEU A 1 96 ? -10.430 1.759 17.251 1.00 91.06 96 LEU A N 1
ATOM 782 C CA . LEU A 1 96 ? -11.105 2.725 18.120 1.00 91.06 96 LEU A CA 1
ATOM 783 C C . LEU A 1 96 ? -12.619 2.726 17.887 1.00 91.06 96 LEU A C 1
ATOM 785 O O . LEU A 1 96 ? -13.381 2.693 18.852 1.00 91.06 96 LEU A O 1
ATOM 789 N N . LEU A 1 97 ? -13.057 2.691 16.628 1.00 93.06 97 LEU A N 1
ATOM 790 C CA . LEU A 1 97 ? -14.473 2.686 16.271 1.00 93.06 97 LEU A CA 1
ATOM 791 C C . LEU A 1 97 ? -15.208 1.464 16.841 1.00 93.06 97 LEU A C 1
ATOM 793 O O . LEU A 1 97 ? -16.317 1.600 17.354 1.00 93.06 97 LEU A O 1
ATOM 797 N N . ASP A 1 98 ? -14.592 0.283 16.799 1.00 94.81 98 ASP A N 1
ATOM 798 C CA . ASP A 1 98 ? -15.171 -0.934 17.382 1.00 94.81 98 ASP A CA 1
ATOM 799 C C . ASP A 1 98 ? -15.331 -0.823 18.912 1.00 94.81 98 ASP A C 1
ATOM 801 O O . ASP A 1 98 ? -16.357 -1.217 19.472 1.00 94.81 98 ASP A O 1
ATOM 805 N N . LYS A 1 99 ? -14.359 -0.216 19.606 1.00 94.44 99 LYS A N 1
ATOM 806 C CA . LYS A 1 99 ? -14.464 0.048 21.054 1.00 94.44 99 LYS A CA 1
ATOM 807 C C . LYS A 1 99 ? -15.600 1.022 21.367 1.00 94.44 99 LYS A C 1
ATOM 809 O O . LYS A 1 99 ? -16.391 0.756 22.273 1.00 94.44 99 LYS A O 1
ATOM 814 N N . GLU A 1 100 ? -15.713 2.104 20.601 1.00 94.56 100 GLU A N 1
ATOM 815 C CA . GLU A 1 100 ? -16.780 3.098 20.757 1.00 94.56 100 GLU A CA 1
ATOM 816 C C . GLU A 1 100 ? -18.166 2.489 20.521 1.00 94.56 100 GLU A C 1
ATOM 818 O O . GLU A 1 100 ? -19.076 2.693 21.323 1.00 94.56 100 GLU A O 1
ATOM 823 N N . GLN A 1 101 ? -18.333 1.659 19.487 1.00 94.94 101 GLN A N 1
ATOM 824 C CA . GLN A 1 101 ? -19.599 0.965 19.230 1.00 94.94 101 GLN A CA 1
ATOM 825 C C . GLN A 1 101 ? -20.047 0.126 20.432 1.00 94.94 101 GLN A C 1
ATOM 827 O O . GLN A 1 101 ? -21.215 0.177 20.824 1.00 94.94 101 GLN A O 1
ATOM 832 N N . ARG A 1 102 ? -19.123 -0.604 21.069 1.00 95.12 102 ARG A N 1
ATOM 833 C CA . ARG A 1 102 ? -19.428 -1.382 22.280 1.00 95.12 102 ARG A CA 1
ATOM 834 C C . ARG A 1 102 ? -19.816 -0.482 23.453 1.00 95.12 102 ARG A C 1
ATOM 836 O O . ARG A 1 102 ? -20.783 -0.789 24.147 1.00 95.12 102 ARG A O 1
ATOM 843 N N . HIS A 1 103 ? -19.106 0.627 23.668 1.00 95.38 103 HIS A N 1
ATOM 844 C CA . HIS A 1 103 ? -19.448 1.591 24.718 1.00 95.38 103 HIS A CA 1
ATOM 845 C C . HIS A 1 103 ? -20.822 2.229 24.503 1.00 95.38 103 HIS A C 1
ATOM 847 O O . HIS A 1 103 ? -21.594 2.326 25.456 1.00 95.38 103 HIS A O 1
ATOM 853 N N . ILE A 1 104 ? -21.164 2.593 23.265 1.00 96.25 104 ILE A N 1
ATOM 854 C CA . ILE A 1 104 ? -22.478 3.145 22.917 1.00 96.25 104 ILE A CA 1
ATOM 855 C C . ILE A 1 104 ? -23.585 2.143 23.258 1.00 96.25 104 ILE A C 1
ATOM 857 O O . ILE A 1 104 ? -24.577 2.523 23.875 1.00 96.25 104 ILE A O 1
ATOM 861 N N . LEU A 1 105 ? -23.417 0.858 22.926 1.00 95.69 105 LEU A N 1
ATOM 862 C CA . LEU A 1 105 ? -24.404 -0.174 23.266 1.00 95.69 105 LEU A CA 1
ATOM 863 C C . LEU A 1 105 ? -24.597 -0.320 24.782 1.00 95.69 105 LEU A C 1
ATOM 865 O O . LEU A 1 105 ? -25.733 -0.393 25.251 1.00 95.69 105 LEU A O 1
ATOM 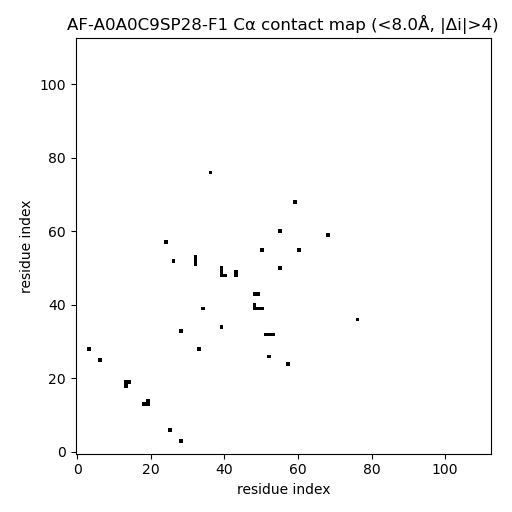869 N N . VAL A 1 106 ? -23.505 -0.327 25.553 1.00 95.12 106 VAL A N 1
ATOM 870 C CA . VAL A 1 106 ? -23.563 -0.395 27.024 1.00 95.12 106 VAL A CA 1
ATOM 871 C C . VAL A 1 106 ? -24.261 0.835 27.601 1.00 95.12 106 VAL A C 1
ATOM 873 O O . VAL A 1 106 ? -25.129 0.699 28.462 1.00 95.12 106 VAL A O 1
ATOM 876 N N . PHE A 1 107 ? -23.917 2.024 27.106 1.00 94.25 107 PHE A N 1
ATOM 877 C CA . PHE A 1 107 ? -24.528 3.280 27.527 1.00 94.25 107 PHE A CA 1
ATOM 878 C C . PHE A 1 107 ? -26.034 3.305 27.243 1.00 94.25 107 PHE A C 1
ATOM 880 O O . PHE A 1 107 ? -26.819 3.624 28.133 1.00 94.25 107 PHE A O 1
ATOM 887 N N . LEU A 1 108 ? -26.449 2.904 26.038 1.00 95.38 108 LEU A N 1
ATOM 888 C CA . LEU A 1 108 ? -27.863 2.838 25.663 1.00 95.38 108 LEU A CA 1
ATOM 889 C C . LEU A 1 108 ? -28.638 1.834 26.525 1.00 95.38 108 LEU A C 1
ATOM 891 O O . LEU A 1 108 ? -29.759 2.126 26.932 1.00 95.38 108 LEU A O 1
ATOM 895 N N . ASN A 1 109 ? -28.047 0.678 26.842 1.00 94.62 109 ASN A N 1
ATOM 896 C CA . ASN A 1 109 ? -28.675 -0.313 27.718 1.00 94.62 109 ASN A CA 1
ATOM 897 C C . ASN A 1 109 ? -28.834 0.1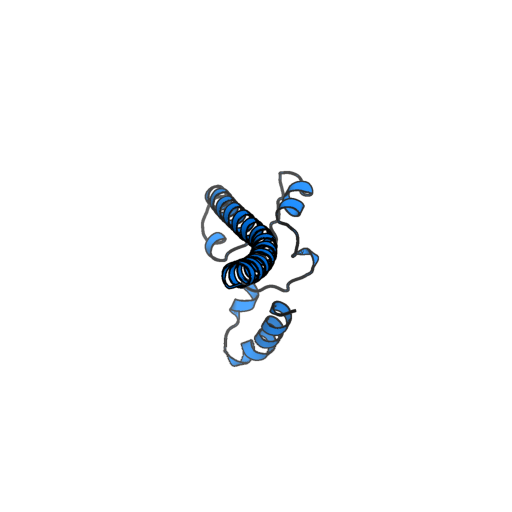99 29.160 1.00 94.62 109 ASN A C 1
ATOM 899 O O . ASN A 1 109 ? -29.870 -0.027 29.782 1.00 94.62 109 ASN A O 1
ATOM 903 N N . TRP A 1 110 ? -27.827 0.904 29.685 1.00 95.56 110 TRP A N 1
ATOM 904 C CA . TRP A 1 110 ? -27.923 1.564 30.988 1.00 95.56 110 TRP A CA 1
ATOM 905 C C . TRP A 1 110 ? -28.997 2.656 30.993 1.00 95.56 110 TRP A C 1
ATOM 907 O O . TRP A 1 110 ? -29.791 2.706 31.920 1.00 95.56 110 TRP A O 1
ATOM 917 N N . GLN A 1 111 ? -29.067 3.488 29.949 1.00 93.56 111 GLN A N 1
ATOM 918 C CA . GLN A 1 111 ? -30.062 4.560 29.850 1.00 93.56 111 GLN A CA 1
ATOM 919 C C . GLN A 1 111 ? -31.502 4.029 29.700 1.00 93.56 111 GLN A C 1
ATOM 921 O O . GLN A 1 111 ? -32.457 4.734 30.021 1.00 93.56 111 GLN A O 1
ATOM 926 N N . ALA A 1 112 ? -31.669 2.812 29.179 1.00 90.31 112 ALA A N 1
ATOM 927 C CA . ALA A 1 112 ? -32.963 2.147 29.036 1.00 90.31 112 ALA A CA 1
ATOM 928 C C . ALA A 1 112 ? -33.424 1.388 30.300 1.00 90.31 112 ALA A C 1
ATOM 930 O O . ALA A 1 112 ? -34.548 0.883 30.305 1.00 90.31 112 ALA A O 1
ATOM 931 N N . SER A 1 113 ? -32.567 1.283 31.327 1.00 73.38 113 SER A N 1
ATOM 932 C CA . SER A 1 113 ? -32.870 0.677 32.636 1.00 73.38 113 SER A CA 1
ATOM 933 C C . SER A 1 113 ? -33.320 1.734 33.642 1.00 73.38 113 SER A C 1
ATOM 935 O O . SER A 1 113 ? -34.238 1.423 34.431 1.00 73.38 113 SER A O 1
#

Organism: NCBI:txid664439

Foldseek 3Di:
DVLVVVVVVCVVCCVVVVHDCVCVLDDDDDPVLPDDLVVLVVPDDPPDSDHRSVLVDPVPPPDDDDPVSVVVSVVVNVVVVVVVVVVVVVVVVVVVVVVVVVVVVVVVVVVVD

Radius of gyration: 22.86 Å; Cα contacts (8 Å, |Δi|>4): 22; chains: 1; bounding box: 59×37×63 Å

pLDDT: mean 73.06, std 15.76, range [40.0, 96.25]

Mean predicted aligned error: 14.31 Å

Solvent-accessible surface area (backbone atoms only — not comparable to full-atom values): 7089 Å² total; per-residue (Å²): 114,71,66,62,55,54,49,53,52,44,67,70,42,25,83,78,66,78,52,76,69,59,59,80,78,54,63,90,85,48,75,88,60,73,54,60,73,65,63,54,66,77,73,39,63,93,90,60,74,76,75,46,68,96,75,60,57,83,84,67,79,77,61,87,67,89,67,68,59,52,61,54,48,52,53,50,50,52,50,50,53,50,53,49,52,50,52,58,51,49,56,55,49,54,59,50,51,56,54,49,54,54,49,51,53,53,51,53,54,59,76,74,104